Protein AF-A0A3B1D972-F1 (afdb_monomer_lite)

Structure (mmCIF, N/CA/C/O backbone):
data_AF-A0A3B1D972-F1
#
_entry.id   AF-A0A3B1D972-F1
#
loop_
_atom_site.group_PDB
_atom_site.id
_atom_site.type_symbol
_atom_site.label_atom_id
_atom_site.label_alt_id
_atom_site.label_comp_id
_atom_site.label_asym_id
_atom_site.label_entity_id
_atom_site.label_seq_id
_atom_site.pdbx_PDB_ins_code
_atom_site.Cartn_x
_atom_site.Cartn_y
_atom_site.Cartn_z
_atom_site.occupancy
_atom_site.B_iso_or_equiv
_atom_site.auth_seq_id
_atom_site.auth_comp_id
_atom_site.auth_asym_id
_atom_site.auth_atom_id
_atom_site.pdbx_PDB_model_num
ATOM 1 N N . LEU A 1 1 ? -17.993 11.261 10.176 1.00 45.59 1 LEU A N 1
ATOM 2 C CA . LEU A 1 1 ? -19.044 10.266 10.477 1.00 45.59 1 LEU A CA 1
ATOM 3 C C . LEU A 1 1 ? -19.744 10.737 11.740 1.00 45.59 1 LEU A C 1
ATOM 5 O O . LEU A 1 1 ? -19.043 11.143 12.657 1.00 45.59 1 LEU A O 1
ATOM 9 N N . VAL A 1 2 ? -21.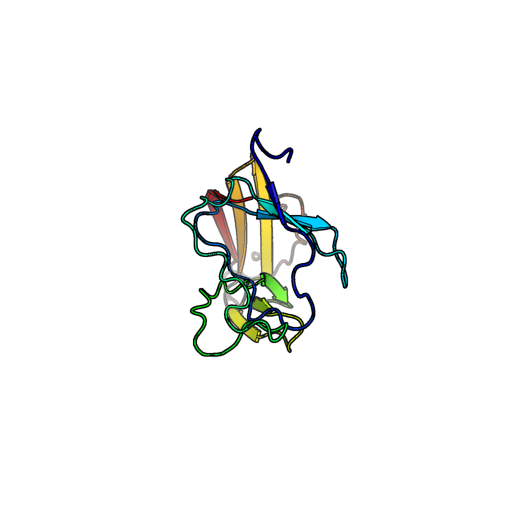075 10.800 11.748 1.00 47.88 2 VAL A N 1
ATOM 10 C CA . VAL A 1 2 ? -21.840 11.115 12.966 1.00 47.88 2 VAL A CA 1
ATOM 11 C C . VAL A 1 2 ? -22.156 9.775 13.637 1.00 47.88 2 VAL A C 1
ATOM 13 O O . VAL A 1 2 ? -22.652 8.890 12.934 1.00 47.88 2 VAL A O 1
ATOM 16 N N . PRO A 1 3 ? -21.827 9.586 14.924 1.00 50.22 3 PRO A N 1
ATOM 17 C CA . PRO A 1 3 ? -22.168 8.369 15.652 1.00 50.22 3 PRO A CA 1
ATOM 18 C C . PRO A 1 3 ? -23.683 8.112 15.620 1.00 50.22 3 PRO A C 1
ATOM 20 O O . PRO A 1 3 ? -24.460 9.071 15.604 1.00 50.22 3 PRO A O 1
ATOM 23 N N . PRO A 1 4 ? -24.121 6.845 15.582 1.00 54.09 4 PRO A N 1
ATOM 24 C CA . PRO A 1 4 ? -25.535 6.515 15.687 1.00 54.09 4 PRO A CA 1
ATOM 25 C C . PRO A 1 4 ? -26.096 6.892 17.065 1.00 54.09 4 PRO A C 1
ATOM 27 O O . PRO A 1 4 ? -25.369 6.923 18.058 1.00 54.09 4 PRO A O 1
ATOM 30 N N . ASP A 1 5 ? -27.405 7.144 17.122 1.00 54.62 5 ASP A N 1
ATOM 31 C CA . ASP A 1 5 ? -28.115 7.381 18.383 1.00 54.62 5 ASP A CA 1
ATOM 32 C C . ASP A 1 5 ? -27.872 6.221 19.362 1.00 54.62 5 ASP A C 1
ATOM 34 O O . ASP A 1 5 ? -28.129 5.059 19.036 1.00 54.62 5 ASP A O 1
ATOM 38 N N . GLY A 1 6 ? -27.384 6.553 20.563 1.00 56.84 6 GLY A N 1
ATOM 39 C CA . GLY A 1 6 ? -27.018 5.587 21.607 1.00 56.84 6 GLY A CA 1
ATOM 40 C C . GLY A 1 6 ? -25.514 5.349 21.782 1.00 56.84 6 GLY A C 1
ATOM 41 O O . GLY A 1 6 ? -25.145 4.560 22.647 1.00 56.84 6 GLY A O 1
ATOM 42 N N . SER A 1 7 ? -24.656 6.028 21.013 1.00 58.56 7 SER A N 1
ATOM 43 C CA . SER A 1 7 ? -23.204 6.028 21.227 1.00 58.56 7 SER A CA 1
ATOM 44 C C . SER A 1 7 ? -22.818 6.595 22.595 1.00 58.56 7 SER A C 1
ATOM 46 O O . SER A 1 7 ? -23.418 7.574 23.047 1.00 58.56 7 SER A O 1
ATOM 48 N N . GLU A 1 8 ? -21.763 6.057 23.199 1.00 62.88 8 GLU A N 1
ATOM 49 C CA . GLU A 1 8 ? -21.219 6.539 24.471 1.00 62.88 8 GLU A CA 1
ATOM 50 C C . GLU A 1 8 ? -19.804 7.104 24.318 1.00 62.88 8 GLU A C 1
ATOM 52 O O . GLU A 1 8 ? -19.023 6.657 23.472 1.00 62.88 8 GLU A O 1
ATOM 57 N N . ASP A 1 9 ? -19.485 8.087 25.159 1.00 63.34 9 ASP A N 1
ATOM 58 C CA . ASP A 1 9 ? -18.156 8.685 25.254 1.00 63.34 9 ASP A CA 1
ATOM 59 C C . ASP A 1 9 ? -17.407 8.071 26.440 1.00 63.34 9 ASP A C 1
ATOM 61 O O . ASP A 1 9 ? -17.872 8.126 27.582 1.00 63.34 9 ASP A O 1
ATOM 65 N N . LEU A 1 10 ? -16.223 7.517 26.175 1.00 62.03 10 LEU A N 1
ATOM 66 C CA . LEU A 1 10 ? -15.296 7.083 27.214 1.00 62.03 10 LEU A CA 1
ATOM 67 C C . LEU A 1 10 ? -14.249 8.167 27.472 1.00 62.03 10 LEU A C 1
ATOM 69 O O . LEU A 1 10 ? -13.437 8.493 26.599 1.00 62.03 10 LEU A O 1
ATOM 73 N N . ASP A 1 11 ? -14.252 8.669 28.705 1.00 59.28 11 ASP A N 1
ATOM 74 C CA . ASP A 1 11 ? -13.375 9.728 29.205 1.00 59.28 11 ASP A CA 1
ATOM 75 C C . ASP A 1 11 ? -12.285 9.177 30.149 1.00 59.28 11 ASP A C 1
ATOM 77 O O . ASP A 1 11 ? -12.421 8.097 30.720 1.00 59.28 11 ASP A O 1
ATOM 81 N N . ASN A 1 12 ? -11.207 9.950 30.360 1.00 52.50 12 ASN A N 1
ATOM 82 C CA . ASN A 1 12 ? -10.122 9.668 31.322 1.00 52.50 12 ASN A CA 1
ATOM 83 C C . ASN A 1 12 ? -9.365 8.346 31.102 1.00 52.50 12 ASN A C 1
ATOM 85 O O . ASN A 1 12 ? -8.852 7.739 32.044 1.00 52.50 12 ASN A O 1
ATOM 89 N N . VAL A 1 13 ? -9.249 7.904 29.853 1.00 58.19 13 VAL A N 1
ATOM 90 C CA . VAL A 1 13 ? -8.488 6.698 29.517 1.00 58.19 13 VAL A CA 1
ATOM 91 C C . VAL A 1 13 ? -6.996 6.915 29.819 1.00 58.19 13 VAL A C 1
ATOM 93 O O . VAL A 1 13 ? -6.425 7.942 29.445 1.00 58.19 13 VAL A O 1
ATOM 96 N N . ASN A 1 14 ? -6.339 5.950 30.473 1.00 53.88 14 ASN A N 1
ATOM 97 C CA . ASN A 1 14 ? -4.905 6.029 30.773 1.00 53.88 14 ASN A CA 1
ATOM 98 C C . ASN A 1 14 ? -4.082 6.080 29.471 1.00 53.88 14 ASN A C 1
ATOM 100 O O . ASN A 1 14 ? -3.920 5.082 28.771 1.00 53.88 14 ASN A O 1
ATOM 104 N N . THR A 1 15 ? -3.546 7.259 29.145 1.00 53.78 15 THR A N 1
ATOM 105 C CA . THR A 1 15 ? -2.745 7.478 27.930 1.00 53.78 15 THR A CA 1
ATOM 106 C C . THR A 1 15 ? -1.261 7.168 28.097 1.00 53.78 15 THR A C 1
ATOM 108 O O . THR A 1 15 ? -0.543 7.101 27.095 1.00 53.78 15 THR A O 1
ATOM 111 N N . THR A 1 16 ? -0.804 6.970 29.335 1.00 50.91 16 THR A N 1
ATOM 112 C CA . THR A 1 16 ? 0.602 6.729 29.685 1.00 50.91 16 THR A CA 1
ATOM 113 C C . THR A 1 16 ? 0.930 5.239 29.666 1.00 50.91 16 THR A C 1
ATOM 115 O O . THR A 1 16 ? 1.953 4.854 29.104 1.00 50.91 16 THR A O 1
ATOM 118 N N . ASP A 1 17 ? 0.048 4.394 30.212 1.00 51.00 17 ASP A N 1
ATOM 119 C CA . ASP A 1 17 ? 0.143 2.937 30.095 1.00 51.00 17 ASP A CA 1
ATOM 120 C C . ASP A 1 17 ? -1.036 2.378 29.287 1.00 51.00 17 ASP A C 1
ATOM 122 O O . ASP A 1 17 ? -2.099 2.036 29.803 1.00 51.00 17 ASP A O 1
ATOM 126 N N . LYS A 1 18 ? -0.832 2.301 27.968 1.00 46.31 18 LYS A N 1
ATOM 127 C CA . LYS A 1 18 ? -1.829 1.837 26.990 1.00 46.31 18 LYS A CA 1
ATOM 128 C C . LYS A 1 18 ? -2.061 0.321 27.015 1.00 46.31 18 LYS A C 1
ATOM 130 O O . LYS A 1 18 ? -2.838 -0.179 26.207 1.00 46.31 18 LYS A O 1
ATOM 135 N N . LYS A 1 19 ? -1.379 -0.417 27.898 1.00 38.72 19 LYS A N 1
ATOM 136 C CA . LYS A 1 19 ? -1.543 -1.871 28.059 1.00 38.72 19 LYS A CA 1
ATOM 137 C C . LYS A 1 19 ? -2.911 -2.246 28.645 1.00 38.72 19 LYS A C 1
ATOM 139 O O . LYS A 1 19 ? -3.322 -3.390 28.498 1.00 38.72 19 LYS A O 1
ATOM 144 N N . ASN A 1 20 ? -3.618 -1.277 29.237 1.00 42.44 20 ASN A N 1
ATOM 145 C CA . ASN A 1 20 ? -4.847 -1.495 30.005 1.00 42.44 20 ASN A CA 1
ATOM 146 C C . ASN A 1 20 ? -6.118 -0.967 29.312 1.00 42.44 20 ASN A C 1
ATOM 148 O O . ASN A 1 20 ? -7.146 -0.803 29.962 1.00 42.44 20 ASN A O 1
ATOM 152 N N . ILE A 1 21 ? -6.078 -0.664 28.008 1.00 50.66 21 ILE A N 1
ATOM 153 C CA . ILE A 1 21 ? -7.280 -0.240 27.275 1.00 50.66 21 ILE A CA 1
ATOM 154 C C . ILE A 1 21 ? -7.870 -1.458 26.587 1.00 50.66 21 ILE A C 1
ATOM 156 O O . ILE A 1 21 ? -7.278 -2.020 25.664 1.00 50.66 21 ILE A O 1
ATOM 160 N N . SER A 1 22 ? -9.059 -1.850 27.027 1.00 47.75 22 SER A N 1
ATOM 161 C CA . SER A 1 22 ? -9.767 -2.947 26.409 1.00 47.75 22 SER A CA 1
ATOM 162 C C . SER A 1 22 ? -11.252 -2.747 26.364 1.00 47.75 22 SER A C 1
ATOM 164 O O . SER A 1 22 ? -11.886 -2.488 27.382 1.00 47.75 22 SER A O 1
ATOM 166 N N . ILE A 1 23 ? -11.801 -2.933 25.172 1.00 53.66 23 ILE A N 1
ATOM 167 C CA . ILE A 1 23 ? -13.210 -2.739 24.943 1.00 53.66 23 ILE A CA 1
ATOM 168 C C . ILE A 1 23 ? -13.690 -3.796 23.941 1.00 53.66 23 ILE A C 1
ATOM 170 O O . ILE A 1 23 ? -13.351 -3.756 22.757 1.00 53.66 23 ILE A O 1
ATOM 174 N N . ALA A 1 24 ? -14.433 -4.792 24.433 1.00 41.81 24 ALA A N 1
ATOM 175 C CA . ALA A 1 24 ? -15.026 -5.836 23.597 1.00 41.81 24 ALA A CA 1
ATOM 176 C C . ALA A 1 24 ? -16.442 -5.473 23.177 1.00 41.81 24 ALA A C 1
ATOM 178 O O . ALA A 1 24 ? -17.119 -4.694 23.834 1.00 41.81 24 ALA A O 1
ATOM 179 N N . GLY A 1 25 ? -16.912 -6.101 22.099 1.00 43.38 25 GLY A N 1
ATOM 180 C CA . GLY A 1 25 ? -18.273 -5.896 21.600 1.00 43.38 25 GLY A CA 1
ATOM 181 C C . GLY A 1 25 ? -18.437 -4.652 20.730 1.00 43.38 25 GLY A C 1
ATOM 182 O O . GLY A 1 25 ? -19.501 -4.462 20.155 1.00 43.38 25 GLY A O 1
ATOM 183 N N . ILE A 1 26 ? -17.382 -3.856 20.553 1.00 48.78 26 ILE A N 1
ATOM 184 C CA . ILE A 1 26 ? -17.395 -2.731 19.626 1.00 48.78 26 ILE A CA 1
ATOM 185 C C . ILE A 1 26 ? -17.183 -3.218 18.191 1.00 48.78 26 ILE A C 1
ATOM 187 O O . ILE A 1 26 ? -16.223 -3.935 17.901 1.00 48.78 26 ILE A O 1
ATOM 191 N N . ARG A 1 27 ? -18.027 -2.755 17.265 1.00 46.47 27 ARG A N 1
ATOM 192 C CA . ARG A 1 27 ? -17.767 -2.879 15.821 1.00 46.47 27 ARG A CA 1
ATOM 193 C C . ARG A 1 27 ? -16.737 -1.860 15.334 1.00 46.47 27 ARG A C 1
ATOM 195 O O . ARG A 1 27 ? -15.827 -2.242 14.602 1.00 46.47 27 ARG A O 1
ATOM 202 N N . TYR A 1 28 ? -16.859 -0.599 15.760 1.00 47.31 28 TYR A N 1
ATOM 203 C CA . TYR A 1 28 ? -15.848 0.447 15.580 1.00 47.31 28 TYR A CA 1
ATOM 204 C C . TYR A 1 28 ? -15.887 1.495 16.712 1.00 47.31 28 TYR A C 1
ATOM 206 O O . TYR A 1 28 ? -16.943 1.774 17.282 1.00 47.31 28 TYR A O 1
ATOM 214 N N . GLY A 1 29 ? -14.731 2.085 17.030 1.00 56.06 29 GLY A N 1
ATOM 215 C CA . GLY A 1 29 ? -14.591 3.215 17.953 1.00 56.06 29 GLY A CA 1
ATOM 216 C C . GLY A 1 29 ? -13.786 4.332 17.292 1.00 56.06 29 GLY A C 1
ATOM 217 O O . GLY A 1 29 ? -12.839 4.053 16.556 1.00 56.06 29 GLY A O 1
ATOM 218 N N . ILE A 1 30 ? -14.174 5.587 17.519 1.00 53.69 30 ILE A N 1
ATOM 219 C CA . ILE A 1 30 ? -13.539 6.766 16.913 1.00 53.69 30 ILE A CA 1
ATOM 220 C C . ILE A 1 30 ? -12.843 7.566 18.011 1.00 53.69 30 ILE A C 1
ATOM 222 O O . ILE A 1 30 ? -13.434 7.867 19.045 1.00 53.69 30 ILE A O 1
ATOM 226 N N . VAL A 1 31 ? -11.587 7.950 17.785 1.00 62.34 31 VAL A N 1
ATOM 227 C CA . VAL A 1 31 ? -10.901 8.912 18.658 1.00 62.34 31 VAL A CA 1
ATOM 228 C C . VAL A 1 31 ? -11.490 10.297 18.397 1.00 62.34 31 VAL A C 1
ATOM 230 O O . VAL A 1 31 ? -11.317 10.846 17.309 1.00 62.34 31 VAL A O 1
ATOM 233 N N . VAL A 1 32 ? -12.180 10.860 19.388 1.00 58.88 32 VAL A N 1
ATOM 234 C CA . VAL A 1 32 ? -12.880 12.153 19.257 1.00 58.88 32 VAL A CA 1
ATOM 235 C C . VAL A 1 32 ? -12.105 13.321 19.865 1.00 58.88 32 VAL A C 1
ATOM 237 O O . VAL A 1 32 ? -12.314 14.469 19.478 1.00 58.88 32 VAL A O 1
ATOM 240 N N . SER A 1 33 ? -11.141 13.048 20.750 1.00 60.62 33 SER A N 1
ATOM 241 C CA . SER A 1 33 ? -10.150 14.031 21.202 1.00 60.62 33 SER A CA 1
ATOM 242 C C . SER A 1 33 ? -8.829 13.364 21.587 1.00 60.62 33 SER A C 1
ATOM 244 O O . SER A 1 33 ? -8.803 12.233 22.073 1.00 60.62 33 SER A O 1
ATOM 246 N N . GLY A 1 34 ? -7.711 14.063 21.360 1.00 53.53 34 GLY A N 1
ATOM 247 C CA . GLY A 1 34 ? -6.368 13.497 21.504 1.00 53.53 34 GLY A CA 1
ATOM 248 C C . GLY A 1 34 ? -5.437 14.290 22.423 1.00 53.53 34 GLY A C 1
ATOM 249 O O . GLY A 1 34 ? -5.238 15.485 22.216 1.00 53.53 34 GLY A O 1
ATOM 250 N N . GLY A 1 35 ? -4.807 13.580 23.371 1.00 53.53 35 GLY A N 1
ATOM 251 C CA . GLY A 1 35 ? -3.617 14.010 24.119 1.00 53.53 35 GLY A CA 1
ATOM 252 C C . GLY A 1 35 ? -3.787 14.083 25.644 1.00 53.53 35 GLY A C 1
ATOM 253 O O . GLY A 1 35 ? -4.679 14.760 26.151 1.00 53.53 35 GLY A O 1
ATOM 254 N N . GLY A 1 36 ? -2.879 13.431 26.384 1.00 54.28 36 GLY A N 1
ATOM 255 C CA . GLY A 1 36 ? -2.779 13.536 27.847 1.00 54.28 36 GLY A CA 1
ATOM 256 C C . GLY A 1 36 ? -4.024 13.039 28.588 1.00 54.28 36 GLY A C 1
ATOM 257 O O . GLY A 1 36 ? -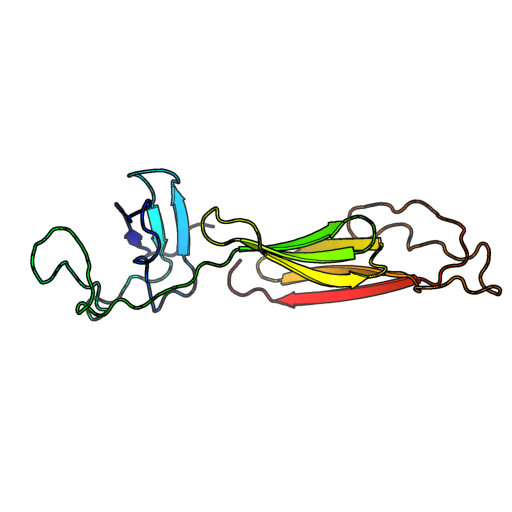4.595 12.016 28.223 1.00 54.28 36 GLY A O 1
ATOM 258 N N . ALA A 1 37 ? -4.449 13.763 29.624 1.00 57.38 37 ALA A N 1
ATOM 259 C CA . ALA A 1 37 ? -5.627 13.420 30.430 1.00 57.38 37 ALA A CA 1
ATOM 260 C C . ALA A 1 37 ? -6.973 13.552 29.680 1.00 57.38 37 ALA A C 1
ATOM 262 O O . ALA A 1 37 ? -7.992 13.099 30.182 1.00 57.38 37 ALA A O 1
ATOM 263 N N . ASN A 1 38 ? -6.986 14.150 28.481 1.00 56.66 38 ASN A N 1
ATOM 264 C CA . ASN A 1 38 ? -8.208 14.485 27.735 1.00 56.66 38 ASN A CA 1
ATOM 265 C C . ASN A 1 38 ? -8.437 13.578 26.516 1.00 56.66 38 ASN A C 1
ATOM 267 O O . ASN A 1 38 ? -9.092 13.978 25.548 1.00 56.66 38 ASN A O 1
ATOM 271 N N . PHE A 1 39 ? -7.841 12.388 26.509 1.00 58.00 39 PHE A N 1
ATOM 272 C CA . PHE A 1 39 ? -8.076 11.423 25.445 1.00 58.00 39 PHE A CA 1
ATOM 273 C C . PHE A 1 39 ? -9.458 10.795 25.605 1.00 58.00 39 PHE A C 1
ATOM 275 O O . PHE A 1 39 ? -9.786 10.287 26.679 1.00 58.00 39 PHE A O 1
ATOM 282 N N . LYS A 1 40 ? -10.242 10.846 24.526 1.00 60.38 40 LYS A N 1
ATOM 283 C CA . LYS A 1 40 ? -11.613 10.343 24.491 1.00 60.38 40 LYS A CA 1
ATOM 284 C C . LYS A 1 40 ? -11.827 9.453 23.278 1.00 60.38 40 LYS A C 1
ATOM 286 O O . LYS A 1 40 ? -11.394 9.789 22.169 1.00 60.38 40 LYS A O 1
ATOM 291 N N . ILE A 1 41 ? -12.533 8.348 23.490 1.00 63.16 41 ILE A N 1
ATOM 292 C CA . ILE A 1 41 ? -13.008 7.462 22.425 1.00 63.16 41 ILE A CA 1
ATOM 293 C C . ILE A 1 41 ? -14.531 7.462 22.478 1.00 63.16 41 ILE A C 1
ATOM 295 O O . ILE A 1 41 ? -15.106 7.240 23.538 1.00 63.16 41 ILE A O 1
ATOM 299 N N . GLN A 1 42 ? -15.164 7.675 21.331 1.00 63.28 42 GLN A N 1
ATOM 300 C CA . GLN A 1 42 ? -16.599 7.506 21.173 1.00 63.28 42 GLN A CA 1
ATOM 301 C C . GLN A 1 42 ? -16.892 6.148 20.538 1.00 63.28 42 GLN A C 1
ATOM 303 O O . GLN A 1 42 ? -16.294 5.786 19.516 1.00 63.28 42 GLN A O 1
ATOM 308 N N . LEU A 1 43 ? -17.791 5.387 21.155 1.00 63.41 43 LEU A N 1
ATOM 309 C CA . LEU A 1 43 ? -18.125 4.023 20.756 1.00 63.41 43 LEU A CA 1
ATOM 310 C C . LEU A 1 43 ? -19.434 3.978 19.978 1.00 63.41 43 LEU A C 1
ATOM 312 O O . LEU A 1 43 ? -20.390 4.662 20.329 1.00 63.41 43 LEU A O 1
ATOM 316 N N . GLN A 1 44 ? -19.485 3.156 18.926 1.00 58.62 44 GLN A N 1
ATOM 317 C CA . GLN A 1 44 ? -20.710 2.972 18.144 1.00 58.62 44 GLN A CA 1
ATOM 318 C C . GLN A 1 44 ? -21.833 2.325 18.962 1.00 58.62 44 GLN A C 1
ATOM 320 O O . GLN A 1 44 ? -22.973 2.776 18.904 1.00 58.62 44 GLN A O 1
ATOM 325 N N . ASP A 1 45 ? -21.503 1.233 19.646 1.00 56.16 45 ASP A N 1
ATOM 326 C CA . ASP A 1 45 ? -22.440 0.434 20.422 1.00 56.16 45 ASP A CA 1
ATOM 327 C C . ASP A 1 45 ? -22.109 0.670 21.908 1.00 56.16 45 ASP A C 1
ATOM 329 O O . ASP A 1 45 ? -20.928 0.584 22.265 1.00 56.16 45 ASP A O 1
ATOM 333 N N . PRO A 1 46 ? -23.099 0.979 22.766 1.00 55.47 46 PRO A N 1
ATOM 334 C CA . PRO A 1 46 ? -22.862 1.142 24.194 1.00 55.47 46 PRO A CA 1
ATOM 335 C C . PRO A 1 46 ? -22.380 -0.173 24.808 1.00 55.47 46 PRO A C 1
ATOM 337 O O . PRO A 1 46 ? -22.865 -1.261 24.467 1.00 55.47 46 PRO A O 1
ATOM 340 N N . VAL A 1 47 ? -21.414 -0.083 25.717 1.00 53.41 47 VAL A N 1
ATOM 341 C CA . VAL A 1 47 ? -20.891 -1.231 26.445 1.00 53.41 47 VAL A CA 1
ATOM 342 C C . VAL A 1 47 ? -21.997 -1.756 27.365 1.00 53.41 47 VAL A C 1
ATOM 344 O O . VAL A 1 47 ? -22.574 -1.027 28.167 1.00 53.41 47 VAL A O 1
ATOM 347 N N . ALA A 1 48 ? -22.345 -3.038 27.225 1.00 50.88 48 ALA A N 1
ATOM 348 C CA . ALA A 1 48 ? -23.392 -3.649 28.042 1.00 50.88 48 ALA A CA 1
ATOM 349 C C . ALA A 1 48 ? -23.054 -3.533 29.541 1.00 50.88 48 ALA A C 1
ATOM 351 O O . ALA A 1 48 ? -21.910 -3.750 29.917 1.00 50.88 48 ALA A O 1
ATOM 352 N N . GLU A 1 49 ? -24.037 -3.300 30.418 1.00 43.97 49 GLU A N 1
ATOM 353 C CA . GLU A 1 49 ? -23.804 -3.241 31.879 1.00 43.97 49 GLU A CA 1
ATOM 354 C C . GLU A 1 49 ? -23.203 -4.538 32.453 1.00 43.97 49 GLU A C 1
ATOM 356 O O . GLU A 1 49 ? -22.540 -4.529 33.485 1.00 43.97 49 GLU A O 1
ATOM 361 N N . SER A 1 50 ? -23.423 -5.673 31.782 1.00 42.78 50 SER A N 1
ATOM 362 C CA . SER A 1 50 ? -22.819 -6.966 32.125 1.00 42.78 50 SER A CA 1
ATOM 363 C C . SER A 1 50 ? -21.395 -7.137 31.591 1.00 42.78 50 SER A C 1
ATOM 365 O O . SER A 1 50 ? -20.781 -8.185 31.797 1.00 42.78 50 SER A O 1
ATOM 367 N N . PHE A 1 51 ? -20.901 -6.171 30.819 1.00 43.66 51 PHE A N 1
ATOM 368 C CA . PHE A 1 51 ? -19.539 -6.165 30.329 1.00 43.66 51 PHE A CA 1
ATOM 369 C C . PHE A 1 51 ? -18.624 -5.760 31.479 1.00 43.66 51 PHE A C 1
ATOM 371 O O . PHE A 1 51 ? -18.863 -4.733 32.117 1.00 43.66 51 PHE A O 1
ATOM 378 N N . PRO A 1 52 ? -17.584 -6.546 31.779 1.00 42.72 52 PRO A N 1
ATOM 379 C CA . PRO A 1 52 ? -16.740 -6.232 32.902 1.00 42.72 52 PRO A CA 1
ATOM 380 C C . PRO A 1 52 ? -15.815 -5.073 32.523 1.00 42.72 52 PRO A C 1
ATOM 382 O O . PRO A 1 52 ? -14.714 -5.248 32.005 1.00 42.72 52 PRO A O 1
ATOM 385 N N . VAL A 1 53 ? -16.283 -3.859 32.791 1.00 47.03 53 VAL A N 1
ATOM 386 C CA . VAL A 1 53 ? -15.405 -2.729 33.069 1.00 47.03 53 VAL A CA 1
ATOM 387 C C . VAL A 1 53 ? -14.845 -3.021 34.454 1.00 47.03 53 VAL A C 1
ATOM 389 O O . VAL A 1 53 ? -15.485 -2.731 35.462 1.00 47.03 53 VAL A O 1
ATOM 392 N N . PHE A 1 54 ? -13.720 -3.735 34.510 1.00 52.84 54 PHE A N 1
ATOM 393 C CA . PHE A 1 54 ? -13.109 -4.106 35.780 1.00 52.84 54 PHE A CA 1
ATOM 394 C C . PHE A 1 54 ? -12.640 -2.830 36.482 1.00 52.84 54 PHE A C 1
ATOM 396 O O . PHE A 1 54 ? -11.635 -2.216 36.132 1.00 52.84 54 PHE A O 1
ATOM 403 N N . THR A 1 55 ? -13.453 -2.387 37.434 1.00 49.97 55 THR A N 1
ATOM 404 C CA . THR A 1 55 ? -13.107 -1.379 38.427 1.00 49.97 55 THR A CA 1
ATOM 405 C C . THR A 1 55 ? -11.964 -1.907 39.277 1.00 49.97 55 THR A C 1
ATOM 407 O O . THR A 1 55 ? -12.011 -3.077 39.656 1.00 49.97 55 THR A O 1
ATOM 410 N N . ASP A 1 56 ? -11.007 -1.032 39.590 1.00 52.03 56 ASP A N 1
ATOM 411 C CA . ASP A 1 56 ? -9.984 -1.184 40.633 1.00 52.03 56 ASP A CA 1
ATOM 412 C C . ASP A 1 56 ? -10.595 -1.871 41.865 1.00 52.03 56 ASP A C 1
ATOM 414 O O . ASP A 1 56 ? -11.270 -1.246 42.691 1.00 52.03 56 ASP A O 1
ATOM 418 N N . SER A 1 57 ? -10.472 -3.198 41.912 1.00 58.47 57 SER A N 1
ATOM 419 C CA . SER A 1 57 ? -11.258 -4.034 42.822 1.00 58.47 57 SER A CA 1
ATOM 420 C C . SER A 1 57 ? -10.643 -4.021 44.214 1.00 58.47 57 SER A C 1
ATOM 422 O O . SER A 1 57 ? -11.310 -4.355 45.197 1.00 58.47 57 SER A O 1
ATOM 424 N N . ASN A 1 58 ? -9.382 -3.602 44.304 1.00 64.25 58 ASN A N 1
ATOM 425 C CA . ASN A 1 58 ? -8.639 -3.454 45.542 1.00 64.25 58 ASN A CA 1
ATOM 426 C C . ASN A 1 58 ? -8.504 -1.985 46.014 1.00 64.25 58 ASN A C 1
ATOM 428 O O . ASN A 1 58 ? -8.029 -1.753 47.129 1.00 64.25 58 ASN A O 1
ATOM 432 N N . GLY A 1 59 ? -8.987 -1.011 45.237 1.00 62.25 59 GLY A N 1
ATOM 433 C CA . GLY A 1 59 ? -9.034 0.408 45.595 1.00 62.25 59 GLY A CA 1
ATOM 434 C C . GLY A 1 59 ? -7.665 1.098 45.626 1.00 62.25 59 GLY A C 1
ATOM 435 O O . GLY A 1 59 ? -7.514 2.102 46.330 1.00 62.25 59 GLY A O 1
ATOM 436 N N . ASN A 1 60 ? -6.651 0.549 44.949 1.00 62.16 60 ASN A N 1
ATOM 437 C CA . ASN A 1 60 ? -5.274 1.052 44.993 1.00 62.16 60 ASN A CA 1
ATOM 438 C C . ASN A 1 60 ? -4.965 2.127 43.931 1.00 62.16 60 ASN A C 1
ATOM 440 O O . ASN A 1 60 ? -3.846 2.647 43.875 1.00 62.16 60 ASN A O 1
ATOM 444 N N . GLY A 1 61 ? -5.957 2.484 43.118 1.00 50.62 61 GLY A N 1
ATOM 445 C CA . GLY A 1 61 ? -5.865 3.457 42.037 1.00 50.62 61 GLY A CA 1
ATOM 446 C C . GLY A 1 61 ? -5.244 2.915 40.749 1.00 50.62 61 GLY A C 1
ATOM 447 O O . GLY A 1 61 ? -5.082 3.685 39.802 1.00 50.62 61 GLY A O 1
ATOM 448 N N . ASN A 1 62 ? -4.899 1.627 40.688 1.00 50.06 62 ASN A N 1
ATOM 449 C CA . ASN A 1 62 ? -4.327 0.956 39.526 1.00 50.06 62 ASN A CA 1
ATOM 450 C C . ASN A 1 62 ? -5.119 -0.318 39.216 1.00 50.06 62 ASN A C 1
ATOM 452 O O . ASN A 1 62 ? -5.599 -0.992 40.113 1.00 50.06 62 ASN A O 1
ATOM 456 N N . CYS A 1 63 ? -5.208 -0.670 37.936 1.00 52.59 63 CYS A N 1
ATOM 457 C CA . CYS A 1 63 ? -5.711 -1.977 37.521 1.00 52.59 63 CYS A CA 1
ATOM 458 C C . CYS A 1 63 ? -4.509 -2.926 37.370 1.00 52.59 63 CYS A C 1
ATOM 460 O O . CYS A 1 63 ? -3.621 -2.630 36.557 1.00 52.59 63 CYS A O 1
ATOM 462 N N . ASP A 1 64 ? -4.435 -3.989 38.180 1.00 56.91 64 ASP A N 1
ATOM 463 C CA . ASP A 1 64 ? -3.249 -4.853 38.334 1.00 56.91 64 ASP A CA 1
ATOM 464 C C . ASP A 1 64 ? -3.494 -6.366 38.101 1.00 56.91 64 ASP A C 1
ATOM 466 O O . ASP A 1 64 ? -4.587 -6.823 37.746 1.00 56.91 64 ASP A O 1
ATOM 470 N N . ASP A 1 65 ? -2.411 -7.155 38.184 1.00 42.81 65 ASP A N 1
ATOM 471 C CA . ASP A 1 65 ? -2.407 -8.595 37.896 1.00 42.81 65 ASP A CA 1
ATOM 472 C C . ASP A 1 65 ? -3.320 -9.360 38.873 1.00 42.81 65 ASP A C 1
ATOM 474 O O . ASP A 1 65 ? -3.010 -9.533 40.051 1.00 42.81 65 ASP A O 1
ATOM 478 N N . GLY A 1 66 ? -4.432 -9.882 38.351 1.00 47.97 66 GLY A N 1
ATOM 479 C CA . GLY A 1 66 ? -5.490 -10.544 39.127 1.00 47.97 66 GLY A CA 1
ATOM 480 C C . GLY A 1 66 ? -6.887 -10.002 38.820 1.00 47.97 66 GLY A C 1
ATOM 481 O O . GLY A 1 66 ? -7.875 -10.674 39.110 1.00 47.97 66 GLY A O 1
ATOM 482 N N . GLU A 1 67 ? -6.963 -8.848 38.150 1.00 56.69 67 GLU A N 1
ATOM 483 C CA . GLU A 1 67 ? -8.207 -8.122 37.858 1.00 56.69 67 GLU A CA 1
ATOM 484 C C . GLU A 1 67 ? -8.703 -8.286 36.404 1.00 56.69 67 GLU A C 1
ATOM 486 O O . GLU A 1 67 ? -9.582 -7.564 35.947 1.00 56.69 67 GLU A O 1
ATOM 491 N N . GLY A 1 68 ? -8.195 -9.295 35.680 1.00 43.22 68 GLY A N 1
ATOM 492 C CA . GLY A 1 68 ? -8.853 -9.854 34.491 1.00 43.22 68 GLY A CA 1
ATOM 493 C C . GLY A 1 68 ? -9.015 -8.909 33.295 1.00 43.22 68 GLY A C 1
ATOM 494 O O . GLY A 1 68 ? -10.081 -8.859 32.703 1.00 43.22 68 GLY A O 1
ATOM 495 N N . VAL A 1 69 ? -7.975 -8.188 32.888 1.00 44.41 69 VAL A N 1
ATOM 496 C CA . VAL A 1 69 ? -8.054 -7.224 31.778 1.00 44.41 69 VAL A CA 1
ATOM 497 C C . VAL A 1 69 ? -8.115 -7.965 30.428 1.00 44.41 69 VAL A C 1
ATOM 499 O O . VAL A 1 69 ? -7.168 -8.685 30.094 1.00 44.41 69 VAL A O 1
ATOM 502 N N . PRO A 1 70 ? -9.177 -7.828 29.603 1.00 41.06 70 PRO A N 1
ATOM 503 C CA . PRO A 1 70 ? -9.044 -8.194 28.199 1.00 41.06 70 PRO A CA 1
ATOM 504 C C . PRO A 1 70 ? -8.015 -7.233 27.575 1.00 41.06 70 PRO A C 1
ATOM 506 O O . PRO A 1 70 ? -7.790 -6.150 28.091 1.00 41.06 70 PRO A O 1
ATOM 509 N N . VAL A 1 71 ? -7.303 -7.620 26.521 1.00 45.88 71 VAL A N 1
ATOM 510 C CA . VAL A 1 71 ? -6.250 -6.784 25.918 1.00 45.88 71 VAL A CA 1
ATOM 511 C C . VAL A 1 71 ? -6.622 -6.561 24.464 1.00 45.88 71 VAL A C 1
ATOM 513 O O . VAL A 1 71 ? -6.720 -7.524 23.705 1.00 45.88 71 VAL A O 1
ATOM 516 N N . TYR A 1 72 ? -6.820 -5.303 24.066 1.00 45.66 72 TYR A N 1
ATOM 517 C CA . TYR A 1 72 ? -6.988 -4.947 22.659 1.00 45.66 72 TYR A CA 1
ATOM 518 C C . TYR A 1 72 ? -5.694 -4.341 22.149 1.00 45.66 72 TYR A C 1
ATOM 520 O O . TYR A 1 72 ? -5.253 -3.278 22.580 1.00 45.66 72 TYR A O 1
ATOM 528 N N . LEU A 1 73 ? -5.073 -5.0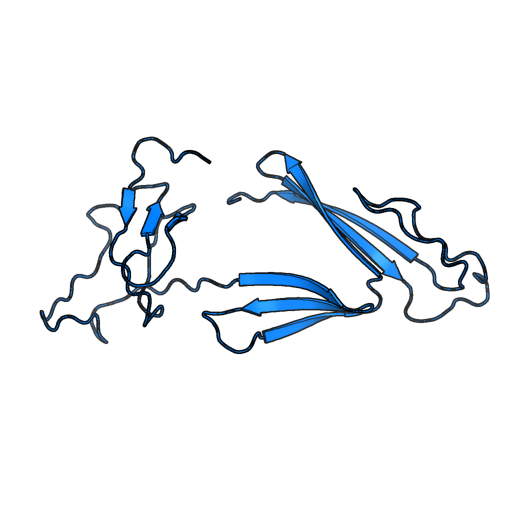46 21.210 1.00 51.03 73 LEU A N 1
ATOM 529 C CA . LEU A 1 73 ? -3.897 -4.560 20.521 1.00 51.03 73 LEU A CA 1
ATOM 530 C C . LEU A 1 73 ? -4.348 -3.625 19.394 1.00 51.03 73 LEU A C 1
ATOM 532 O O . LEU A 1 73 ? -4.873 -4.075 18.378 1.00 51.03 73 LEU A O 1
ATOM 536 N N . ILE A 1 74 ? -4.156 -2.321 19.583 1.00 58.78 74 ILE A N 1
ATOM 537 C CA . ILE A 1 74 ? -4.283 -1.339 18.502 1.00 58.78 74 ILE A CA 1
ATOM 538 C C . ILE A 1 74 ? -2.953 -1.343 17.744 1.00 58.78 74 ILE A C 1
ATOM 540 O O . ILE A 1 74 ? -1.937 -0.875 18.263 1.00 58.78 74 ILE A O 1
ATOM 544 N N . GLU A 1 75 ? -2.952 -1.914 16.539 1.00 59.59 75 GLU A N 1
ATOM 545 C CA . GLU A 1 75 ? -1.798 -1.903 15.637 1.00 59.59 75 GLU A CA 1
ATOM 546 C C . GLU A 1 75 ? -2.068 -0.998 14.440 1.00 59.59 75 GLU A C 1
ATOM 548 O O . GLU A 1 75 ? -3.025 -1.206 13.691 1.00 59.59 75 GLU A O 1
ATOM 553 N N . ASP A 1 76 ? -1.167 -0.047 14.208 1.00 72.06 76 ASP A N 1
ATOM 554 C CA . ASP A 1 76 ? -1.218 0.787 13.016 1.00 72.06 76 ASP A CA 1
ATOM 555 C C . ASP A 1 76 ? -0.356 0.153 11.927 1.00 72.06 76 ASP A C 1
ATOM 557 O O . ASP A 1 76 ? 0.873 0.072 12.050 1.00 72.06 76 ASP A O 1
ATOM 561 N N . TYR A 1 77 ? -0.995 -0.261 10.834 1.00 81.38 77 TYR A N 1
ATOM 562 C CA . TYR A 1 77 ? -0.309 -0.754 9.645 1.00 81.38 77 TYR A CA 1
ATOM 563 C C . TYR A 1 77 ? -0.276 0.310 8.551 1.00 81.38 77 TYR A C 1
ATOM 565 O O . TYR A 1 77 ? -1.308 0.758 8.058 1.00 81.38 77 TYR A O 1
ATOM 573 N N . THR A 1 78 ? 0.924 0.692 8.121 1.00 87.94 78 THR A N 1
ATOM 574 C CA . THR A 1 78 ? 1.131 1.558 6.954 1.00 87.94 78 THR A CA 1
ATOM 575 C C . THR A 1 78 ? 1.795 0.768 5.838 1.00 87.94 78 THR A C 1
ATOM 577 O O . THR A 1 78 ? 2.877 0.219 6.031 1.00 87.94 78 THR A O 1
ATOM 580 N N . TYR A 1 79 ? 1.186 0.753 4.658 1.00 90.62 79 TYR A N 1
ATOM 581 C CA . TYR A 1 79 ? 1.800 0.214 3.447 1.00 90.62 79 TYR A CA 1
ATOM 582 C C . TYR A 1 79 ? 2.419 1.358 2.653 1.00 90.62 79 TYR A C 1
ATOM 584 O O . TYR A 1 79 ? 1.766 2.375 2.425 1.00 90.62 79 TYR A O 1
ATOM 592 N N . GLN A 1 80 ? 3.678 1.210 2.248 1.00 91.38 80 GLN A N 1
ATOM 593 C CA . GLN A 1 80 ? 4.352 2.217 1.433 1.00 91.38 80 GLN A CA 1
ATOM 594 C C . GLN A 1 80 ? 5.361 1.601 0.471 1.00 91.38 80 GLN A C 1
ATOM 596 O O . GLN A 1 80 ? 5.919 0.533 0.730 1.00 91.38 80 GLN A O 1
ATOM 601 N N . VAL A 1 81 ? 5.636 2.325 -0.610 1.00 93.38 81 VAL A N 1
ATOM 602 C CA . VAL A 1 81 ? 6.706 2.010 -1.556 1.00 93.38 81 VAL A CA 1
ATOM 603 C C . VAL A 1 81 ? 7.872 2.959 -1.294 1.00 93.38 81 VAL A C 1
ATOM 605 O O . VAL A 1 81 ? 7.708 4.175 -1.353 1.00 93.38 81 VAL A O 1
ATOM 608 N N . VAL A 1 82 ? 9.047 2.413 -0.970 1.00 93.62 82 VAL A N 1
ATOM 609 C CA . VAL A 1 82 ? 10.289 3.188 -0.808 1.00 93.62 82 VAL A CA 1
ATOM 610 C C . VAL A 1 82 ? 11.326 2.675 -1.796 1.00 93.62 82 VAL A C 1
ATOM 612 O O . VAL A 1 82 ? 11.693 1.497 -1.781 1.00 93.62 82 VAL A O 1
ATOM 615 N N . GLY A 1 83 ? 11.777 3.561 -2.688 1.00 91.56 83 GLY A N 1
ATOM 616 C CA . GLY A 1 83 ? 12.482 3.144 -3.897 1.00 91.56 83 GLY A CA 1
ATOM 617 C C . GLY A 1 83 ? 11.554 2.260 -4.726 1.00 91.56 83 GLY A C 1
ATOM 618 O O . GLY A 1 83 ? 10.507 2.729 -5.149 1.00 91.56 83 GLY A O 1
ATOM 619 N N . ASN A 1 84 ? 11.900 0.975 -4.855 1.00 92.88 84 ASN A N 1
ATOM 620 C CA . ASN A 1 84 ? 11.070 -0.031 -5.528 1.00 92.88 84 ASN A CA 1
ATOM 621 C C . ASN A 1 84 ? 10.647 -1.183 -4.597 1.00 92.88 84 ASN A C 1
ATOM 623 O O . ASN A 1 84 ? 10.490 -2.330 -5.029 1.00 92.88 84 ASN A O 1
ATOM 627 N N . VAL A 1 85 ? 10.573 -0.932 -3.290 1.00 96.19 85 VAL A N 1
ATOM 628 C CA . VAL A 1 85 ? 10.244 -1.952 -2.288 1.00 96.19 85 VAL A CA 1
ATOM 629 C C . VAL A 1 85 ? 8.931 -1.593 -1.620 1.00 96.19 85 VAL A C 1
ATOM 631 O O . VAL A 1 85 ? 8.822 -0.544 -0.986 1.00 96.19 85 VAL A O 1
ATOM 634 N N . LEU A 1 86 ? 7.954 -2.490 -1.741 1.00 96.00 86 LEU A N 1
ATOM 635 C CA . LEU A 1 86 ? 6.737 -2.432 -0.951 1.00 96.00 86 LEU A CA 1
ATOM 636 C C . LEU A 1 86 ? 7.031 -2.989 0.434 1.00 96.00 86 LEU A C 1
ATOM 638 O O . LEU A 1 86 ? 7.445 -4.144 0.584 1.00 96.00 86 LEU A O 1
ATOM 642 N N . GLN A 1 87 ? 6.765 -2.168 1.434 1.00 96.06 87 GLN A N 1
ATOM 643 C CA . GLN A 1 87 ? 6.941 -2.515 2.829 1.00 96.06 87 GLN A CA 1
ATOM 644 C C . GLN A 1 87 ? 5.683 -2.218 3.633 1.00 96.06 87 GLN A C 1
ATOM 646 O O . GLN A 1 87 ? 4.939 -1.277 3.340 1.00 96.06 87 GLN A O 1
ATOM 651 N N . ARG A 1 88 ? 5.475 -3.033 4.662 1.00 93.38 88 ARG A N 1
ATOM 652 C CA . ARG A 1 88 ? 4.483 -2.816 5.704 1.00 93.38 88 ARG A CA 1
ATOM 653 C C . ARG A 1 88 ? 5.210 -2.346 6.943 1.00 93.38 88 ARG A C 1
ATOM 655 O O . ARG A 1 88 ? 6.131 -3.001 7.414 1.00 93.38 88 ARG A O 1
ATOM 662 N N . ILE A 1 89 ? 4.766 -1.221 7.470 1.00 87.25 89 ILE A N 1
ATOM 663 C CA . ILE A 1 89 ? 5.235 -0.689 8.734 1.00 87.25 89 ILE A CA 1
ATOM 664 C C . ILE A 1 89 ? 4.170 -0.976 9.771 1.00 87.25 89 ILE A C 1
ATOM 666 O O . ILE A 1 89 ? 3.042 -0.507 9.621 1.00 87.25 89 ILE A O 1
ATOM 670 N N . ARG A 1 90 ? 4.541 -1.701 10.821 1.00 83.62 90 ARG A N 1
ATOM 671 C CA . ARG A 1 90 ? 3.723 -1.857 12.018 1.00 83.62 90 ARG A CA 1
ATOM 672 C C . ARG A 1 90 ? 4.209 -0.874 13.073 1.00 83.62 90 ARG A C 1
ATOM 674 O O . ARG A 1 90 ? 5.374 -0.913 13.475 1.00 83.62 90 ARG A O 1
ATOM 681 N N . ARG A 1 91 ? 3.324 0.005 13.539 1.00 72.38 91 ARG A N 1
ATOM 682 C CA . ARG A 1 91 ? 3.587 0.864 14.698 1.00 72.38 91 ARG A CA 1
ATOM 683 C C . ARG A 1 91 ? 2.715 0.426 15.859 1.00 72.38 91 ARG A C 1
ATOM 685 O O . ARG A 1 91 ? 1.514 0.234 15.717 1.00 72.38 91 ARG A O 1
ATOM 692 N N . LEU A 1 92 ? 3.355 0.308 17.012 1.00 65.94 92 LEU A N 1
ATOM 693 C CA . LEU A 1 92 ? 2.700 0.137 18.294 1.00 65.94 92 LEU A CA 1
ATOM 694 C C . LEU A 1 92 ? 3.157 1.309 19.160 1.00 65.94 92 LEU A C 1
ATOM 696 O O . LEU A 1 92 ? 4.349 1.489 19.343 1.00 65.94 92 LEU A O 1
ATOM 700 N N . ASN A 1 93 ? 2.249 2.149 19.648 1.00 53.97 93 ASN A N 1
ATOM 701 C CA . ASN A 1 93 ? 2.485 3.046 20.790 1.00 53.97 93 ASN A CA 1
ATOM 702 C C . ASN A 1 93 ? 3.871 3.735 20.893 1.00 53.97 93 ASN A C 1
ATOM 704 O O . ASN A 1 93 ? 4.504 3.692 21.944 1.00 53.97 93 ASN A O 1
ATOM 708 N N . SER A 1 94 ? 4.333 4.399 19.827 1.00 49.97 94 SER A N 1
ATOM 709 C CA . SER A 1 94 ? 5.607 5.146 19.793 1.00 49.97 94 SER A CA 1
ATOM 710 C C . SER A 1 94 ? 6.896 4.334 20.034 1.00 49.97 94 SER A C 1
ATOM 712 O O . SER A 1 94 ? 7.940 4.940 20.279 1.00 49.97 94 SER A O 1
ATOM 714 N N . VAL A 1 95 ? 6.884 2.998 19.923 1.00 60.97 95 VAL A N 1
ATOM 715 C CA . VAL A 1 95 ? 8.134 2.222 19.773 1.00 60.97 95 VAL A CA 1
ATOM 716 C C . VAL A 1 95 ? 8.676 2.306 18.346 1.00 60.97 95 VAL A C 1
ATOM 718 O O . VAL A 1 95 ? 7.965 2.682 17.409 1.00 60.97 95 VAL A O 1
ATOM 721 N N . THR A 1 96 ? 9.957 1.955 18.193 1.00 69.88 96 THR A N 1
ATOM 722 C CA . THR A 1 96 ? 10.615 1.798 16.893 1.00 69.88 96 THR A CA 1
ATOM 723 C C . THR A 1 96 ? 9.710 1.003 15.945 1.00 69.88 96 THR A C 1
ATOM 725 O O . THR A 1 96 ? 9.285 -0.094 16.314 1.00 69.88 96 THR A O 1
ATOM 728 N N . PRO A 1 97 ? 9.385 1.543 14.756 1.00 77.44 97 PRO A N 1
ATOM 729 C CA . PRO A 1 97 ? 8.526 0.857 13.802 1.00 77.44 97 PRO A CA 1
ATOM 730 C C . PRO A 1 97 ? 9.147 -0.475 13.385 1.00 77.44 97 PRO A C 1
ATOM 732 O O . PRO A 1 97 ? 10.335 -0.526 13.066 1.00 77.44 97 PRO A O 1
ATOM 735 N N . ASP A 1 98 ? 8.327 -1.523 13.347 1.00 86.31 98 ASP A N 1
ATOM 736 C CA . ASP A 1 98 ? 8.703 -2.788 12.723 1.00 86.31 98 ASP A CA 1
ATOM 737 C C . ASP A 1 98 ? 8.419 -2.694 11.221 1.00 86.31 98 ASP A C 1
ATOM 739 O O . ASP A 1 98 ? 7.356 -2.207 10.817 1.00 86.31 98 ASP A O 1
ATOM 743 N N . ILE A 1 99 ? 9.388 -3.079 10.394 1.00 90.19 99 ILE A N 1
ATOM 744 C CA . ILE A 1 99 ? 9.345 -2.885 8.944 1.00 90.19 99 ILE A CA 1
ATOM 745 C C . ILE A 1 99 ? 9.514 -4.233 8.258 1.00 90.19 99 ILE A C 1
ATOM 747 O O . ILE A 1 99 ? 10.612 -4.786 8.198 1.00 90.19 99 ILE A O 1
ATOM 751 N N . ASP A 1 100 ? 8.433 -4.694 7.641 1.00 94.44 100 ASP A N 1
ATOM 752 C CA . ASP A 1 100 ? 8.413 -5.907 6.840 1.00 94.44 100 ASP A CA 1
ATOM 753 C C . ASP A 1 100 ? 8.500 -5.582 5.354 1.00 94.44 100 ASP A C 1
ATOM 755 O O . ASP A 1 100 ? 7.689 -4.827 4.812 1.00 94.44 100 ASP A O 1
ATOM 759 N N . ILE A 1 101 ? 9.438 -6.221 4.657 1.00 95.88 101 ILE A N 1
ATOM 760 C CA . ILE A 1 101 ? 9.484 -6.199 3.193 1.00 95.88 101 ILE A CA 1
ATOM 761 C C . ILE A 1 101 ? 8.458 -7.200 2.663 1.00 95.88 101 ILE A C 1
ATOM 763 O O . ILE A 1 101 ? 8.611 -8.404 2.849 1.00 95.88 101 ILE A O 1
ATOM 767 N N . ILE A 1 102 ? 7.447 -6.707 1.948 1.00 96.19 102 ILE A N 1
ATOM 768 C CA . ILE A 1 102 ? 6.414 -7.553 1.335 1.00 96.19 102 ILE A CA 1
ATOM 769 C C . ILE A 1 102 ? 6.845 -7.984 -0.062 1.00 96.19 102 ILE A C 1
ATOM 771 O O . ILE A 1 102 ? 6.732 -9.151 -0.429 1.00 96.19 102 ILE A O 1
ATOM 775 N N . ALA A 1 103 ? 7.316 -7.028 -0.862 1.00 96.00 103 ALA A N 1
ATOM 776 C CA . ALA A 1 103 ? 7.667 -7.270 -2.252 1.00 96.00 103 ALA A CA 1
ATOM 777 C C . ALA A 1 103 ? 8.734 -6.291 -2.743 1.00 96.00 103 ALA A C 1
ATOM 779 O O . ALA A 1 103 ? 8.894 -5.184 -2.230 1.00 96.00 103 ALA A O 1
ATOM 780 N N . ARG A 1 104 ? 9.459 -6.707 -3.781 1.00 96.38 104 ARG A N 1
ATOM 781 C CA . ARG A 1 104 ? 10.445 -5.888 -4.495 1.00 96.38 104 ARG A CA 1
ATOM 782 C C . ARG A 1 104 ? 9.986 -5.662 -5.929 1.00 96.38 104 ARG A C 1
ATOM 784 O O . ARG A 1 104 ? 9.181 -6.431 -6.445 1.00 96.38 104 ARG A O 1
ATOM 791 N N . ASN A 1 105 ? 10.570 -4.651 -6.563 1.00 96.06 105 ASN A N 1
ATOM 792 C CA . ASN A 1 105 ? 10.224 -4.191 -7.908 1.00 96.06 105 ASN A CA 1
ATOM 793 C C . ASN A 1 105 ? 8.770 -3.705 -7.992 1.00 96.06 105 ASN A C 1
ATOM 795 O O . ASN A 1 105 ? 8.095 -3.921 -8.994 1.00 96.06 105 ASN A O 1
ATOM 799 N N . ILE A 1 106 ? 8.292 -3.077 -6.915 1.00 96.19 106 ILE A N 1
ATOM 800 C CA . ILE A 1 106 ? 7.025 -2.348 -6.901 1.00 96.19 106 ILE A CA 1
ATOM 801 C C . ILE A 1 106 ? 7.353 -0.895 -7.191 1.00 96.19 106 ILE A C 1
ATOM 803 O O . ILE A 1 106 ? 8.068 -0.274 -6.415 1.00 96.19 106 ILE A O 1
ATOM 807 N N . GLU A 1 107 ? 6.874 -0.385 -8.315 1.00 92.94 107 GLU A N 1
ATOM 808 C CA . GLU A 1 107 ? 7.177 0.971 -8.778 1.00 92.94 107 GLU A CA 1
ATOM 809 C C . GLU A 1 107 ? 6.133 1.976 -8.314 1.00 92.94 107 GLU A C 1
ATOM 811 O O . GLU A 1 107 ? 6.456 3.139 -8.088 1.00 92.94 107 GLU A O 1
ATOM 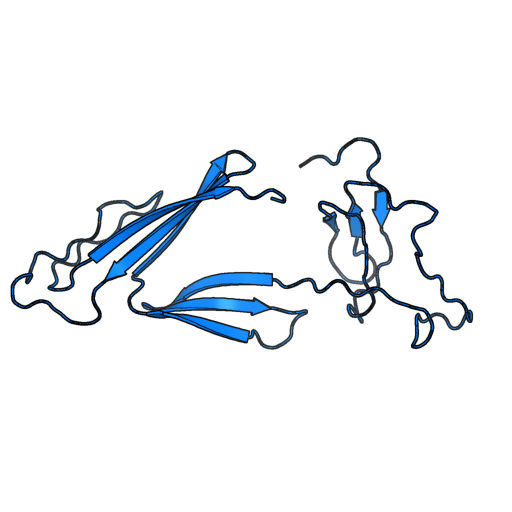816 N N . ASP A 1 108 ? 4.889 1.527 -8.145 1.00 92.50 108 ASP A N 1
ATOM 817 C CA . ASP A 1 108 ? 3.852 2.355 -7.549 1.00 92.50 108 ASP A CA 1
ATOM 818 C C . ASP A 1 108 ? 2.792 1.516 -6.830 1.00 92.50 108 ASP A C 1
ATOM 820 O O . ASP A 1 108 ? 2.517 0.365 -7.187 1.00 92.50 108 ASP A O 1
ATOM 824 N N . MET A 1 109 ? 2.189 2.122 -5.812 1.00 92.44 109 MET A N 1
ATOM 825 C CA . MET A 1 109 ? 1.034 1.606 -5.091 1.00 92.44 109 MET A CA 1
ATOM 826 C C . MET A 1 109 ? 0.103 2.765 -4.775 1.00 92.44 109 MET A C 1
ATOM 828 O O . MET A 1 109 ? 0.524 3.767 -4.196 1.00 92.44 109 MET A O 1
ATOM 832 N N . GLN A 1 110 ? -1.173 2.602 -5.109 1.00 92.00 110 GLN A N 1
ATOM 833 C CA . GLN A 1 110 ? -2.169 3.640 -4.891 1.00 92.00 110 GLN A CA 1
ATOM 834 C C . GLN A 1 110 ? -3.472 3.069 -4.359 1.00 92.00 110 GLN A C 1
ATOM 836 O O . GLN A 1 110 ? -3.870 1.952 -4.697 1.00 92.00 110 GLN A O 1
ATOM 841 N N . PHE A 1 111 ? -4.134 3.881 -3.543 1.00 89.75 111 PHE A N 1
ATOM 842 C CA . PHE A 1 111 ? -5.430 3.595 -2.958 1.00 89.75 111 PHE A CA 1
ATOM 843 C C . PHE A 1 111 ? -6.404 4.688 -3.382 1.00 89.75 111 PHE A C 1
ATOM 845 O O . PHE A 1 111 ? -6.077 5.872 -3.293 1.00 89.75 111 PHE A O 1
ATOM 852 N N . ALA A 1 112 ? -7.597 4.294 -3.808 1.00 90.19 112 ALA A N 1
ATOM 853 C CA . ALA A 1 112 ? -8.680 5.214 -4.120 1.00 90.19 112 ALA A CA 1
ATOM 854 C C . ALA A 1 112 ? -9.962 4.745 -3.435 1.00 90.19 112 ALA A C 1
ATOM 856 O O . ALA A 1 112 ? -10.336 3.576 -3.535 1.00 90.19 112 ALA A O 1
ATOM 857 N N . MET A 1 113 ? -10.642 5.651 -2.732 1.00 89.44 113 MET A N 1
ATOM 858 C CA . MET A 1 113 ? -11.985 5.360 -2.236 1.00 89.44 113 MET A CA 1
ATOM 859 C C . MET A 1 113 ? -12.954 5.346 -3.416 1.00 89.44 113 MET A C 1
ATOM 861 O O . MET A 1 113 ? -13.026 6.320 -4.164 1.00 89.44 113 MET A O 1
ATOM 865 N N . LEU A 1 114 ? -13.692 4.249 -3.579 1.00 87.62 114 LEU A N 1
ATOM 866 C CA . LEU A 1 114 ? -14.740 4.148 -4.599 1.00 87.62 114 LEU A CA 1
ATOM 867 C C . LEU A 1 114 ? -16.099 4.573 -4.052 1.00 87.62 114 LEU A C 1
ATOM 869 O O . LEU A 1 114 ? -16.909 5.159 -4.765 1.00 87.62 114 LEU A O 1
ATOM 873 N N . ASN A 1 115 ? -16.345 4.254 -2.786 1.00 85.75 115 ASN A N 1
ATOM 874 C CA . ASN A 1 115 ? -17.544 4.588 -2.031 1.00 85.75 115 ASN A CA 1
ATOM 875 C C . ASN A 1 115 ? -17.210 4.521 -0.522 1.00 85.75 115 ASN A C 1
ATOM 877 O O . ASN A 1 115 ? -16.041 4.421 -0.149 1.00 85.75 115 ASN A O 1
ATOM 881 N N . ASN A 1 116 ? -18.229 4.571 0.338 1.00 82.19 116 ASN A N 1
ATOM 882 C CA . ASN A 1 116 ? -18.059 4.650 1.793 1.00 82.19 116 ASN A CA 1
ATOM 883 C C . ASN A 1 116 ? -17.468 3.389 2.447 1.00 82.19 116 ASN A C 1
ATOM 885 O O . ASN A 1 116 ? -17.050 3.468 3.596 1.00 82.19 116 ASN A O 1
ATOM 889 N N . ASP A 1 117 ? -17.449 2.246 1.760 1.00 86.44 117 ASP A N 1
ATOM 890 C CA . ASP A 1 117 ? -17.028 0.959 2.325 1.00 86.44 117 ASP A CA 1
ATOM 891 C C . ASP A 1 117 ? -16.123 0.153 1.385 1.00 86.44 117 ASP A C 1
ATOM 893 O O . ASP A 1 117 ? -15.868 -1.024 1.619 1.00 86.44 117 ASP A O 1
ATOM 897 N N . THR A 1 118 ? -15.622 0.762 0.310 1.00 86.38 118 THR A N 1
ATOM 898 C CA . THR A 1 118 ? -14.820 0.076 -0.704 1.00 86.38 118 THR A CA 1
ATOM 899 C C . THR A 1 118 ? -13.629 0.926 -1.113 1.00 86.38 118 THR A C 1
ATOM 901 O O . THR A 1 118 ? -13.761 2.061 -1.583 1.00 86.38 118 THR A O 1
ATOM 904 N N . VAL A 1 119 ? -12.445 0.331 -0.992 1.00 91.12 119 VAL A N 1
ATOM 905 C CA . VAL A 1 119 ? -11.179 0.909 -1.441 1.00 91.12 119 VAL A CA 1
ATOM 906 C C . VAL 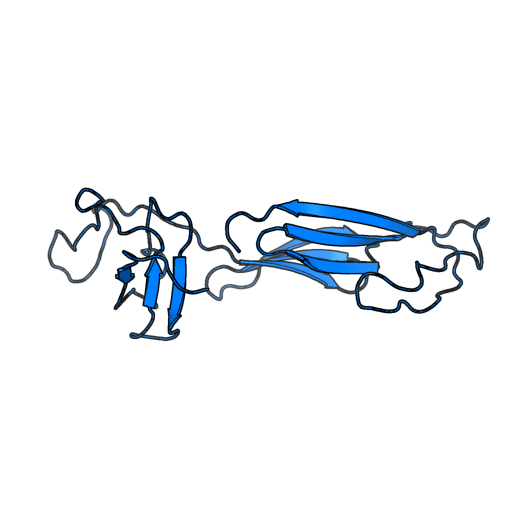A 1 119 ? -10.661 0.095 -2.616 1.00 91.12 119 VAL A C 1
ATOM 908 O O . VAL A 1 119 ? -10.570 -1.130 -2.555 1.00 91.12 119 VAL A O 1
ATOM 911 N N . ARG A 1 120 ? -10.285 0.775 -3.694 1.00 93.19 120 ARG A N 1
ATOM 912 C CA . ARG A 1 120 ? -9.531 0.182 -4.791 1.00 93.19 120 ARG A CA 1
ATOM 913 C C . ARG A 1 120 ? -8.045 0.280 -4.506 1.00 93.19 120 ARG A C 1
ATOM 915 O O . ARG A 1 120 ? -7.548 1.346 -4.153 1.00 93.19 120 ARG A O 1
ATOM 922 N N . VAL A 1 121 ? -7.348 -0.828 -4.703 1.00 93.69 121 VAL A N 1
ATOM 923 C CA . VAL A 1 121 ? -5.899 -0.940 -4.577 1.00 93.69 121 VAL A CA 1
ATOM 924 C C . VAL A 1 121 ? -5.310 -1.172 -5.957 1.00 93.69 121 VAL A C 1
ATOM 926 O O . VAL A 1 121 ? -5.720 -2.092 -6.666 1.00 93.69 121 VAL A O 1
ATOM 929 N N . ASN A 1 122 ? -4.320 -0.362 -6.312 1.00 94.00 122 ASN A N 1
ATOM 930 C CA . ASN A 1 122 ? -3.546 -0.493 -7.535 1.00 94.00 122 ASN A CA 1
ATOM 931 C C . ASN A 1 122 ? -2.088 -0.759 -7.198 1.00 94.00 122 ASN A C 1
ATOM 933 O O . ASN A 1 122 ? -1.523 -0.101 -6.325 1.00 94.00 122 ASN A O 1
ATOM 937 N N . ILE A 1 123 ? -1.478 -1.697 -7.918 1.00 94.56 123 ILE A N 1
ATOM 938 C CA . ILE A 1 123 ? -0.057 -2.018 -7.795 1.00 94.56 123 ILE A CA 1
ATOM 939 C C . ILE A 1 123 ? 0.551 -2.082 -9.191 1.00 94.56 123 ILE A C 1
ATOM 941 O O . ILE A 1 123 ? 0.081 -2.834 -10.050 1.00 94.56 123 ILE A O 1
ATOM 945 N N . LEU A 1 124 ? 1.619 -1.317 -9.398 1.00 95.12 124 LEU A N 1
ATOM 946 C CA . LEU A 1 124 ? 2.475 -1.406 -10.571 1.00 95.12 124 LEU A CA 1
ATOM 947 C C . LEU A 1 124 ? 3.782 -2.091 -10.181 1.00 95.12 124 LEU A C 1
ATOM 949 O O . LEU A 1 124 ? 4.511 -1.612 -9.313 1.00 95.12 124 LEU A O 1
ATOM 953 N N . ALA A 1 125 ? 4.084 -3.203 -10.842 1.00 95.62 125 ALA A N 1
ATOM 954 C CA . ALA A 1 125 ? 5.313 -3.951 -10.624 1.00 95.62 125 ALA A CA 1
ATOM 955 C C . ALA A 1 125 ? 6.100 -4.123 -11.922 1.00 95.62 125 ALA A C 1
ATOM 957 O O . ALA A 1 125 ? 5.511 -4.203 -13.003 1.00 95.62 125 ALA A O 1
ATOM 958 N N . SER A 1 126 ? 7.418 -4.255 -11.804 1.00 94.62 126 SER A N 1
ATOM 959 C CA . SER A 1 126 ? 8.319 -4.568 -12.911 1.00 94.62 126 SER A CA 1
ATOM 960 C C . SER A 1 126 ? 9.102 -5.858 -12.690 1.00 94.62 126 SER A C 1
ATOM 962 O O . SER A 1 126 ? 9.209 -6.395 -11.583 1.00 94.62 126 SER A O 1
ATOM 964 N N . THR A 1 127 ? 9.633 -6.416 -13.776 1.00 94.19 127 THR A N 1
ATOM 965 C CA . THR A 1 127 ? 10.513 -7.580 -13.702 1.00 94.19 127 THR A CA 1
ATOM 966 C C . THR A 1 127 ? 11.814 -7.235 -12.986 1.00 94.19 127 THR A C 1
ATOM 968 O O . THR A 1 127 ? 12.377 -6.163 -13.158 1.00 94.19 127 THR A O 1
ATOM 971 N N . ALA A 1 128 ? 12.361 -8.190 -12.230 1.00 93.44 128 ALA A N 1
ATOM 972 C CA . ALA A 1 128 ? 13.641 -8.004 -11.537 1.00 93.44 128 ALA A CA 1
ATOM 973 C C . ALA A 1 128 ? 14.837 -7.827 -12.490 1.00 93.44 128 ALA A C 1
ATOM 975 O O . ALA A 1 128 ? 15.917 -7.420 -12.066 1.00 93.44 128 ALA A O 1
ATOM 976 N N . ARG A 1 129 ? 14.677 -8.215 -13.761 1.00 93.25 129 ARG A N 1
ATOM 977 C CA . ARG A 1 129 ? 15.715 -8.141 -14.786 1.00 93.25 129 ARG A CA 1
ATOM 978 C C . ARG A 1 129 ? 15.148 -7.563 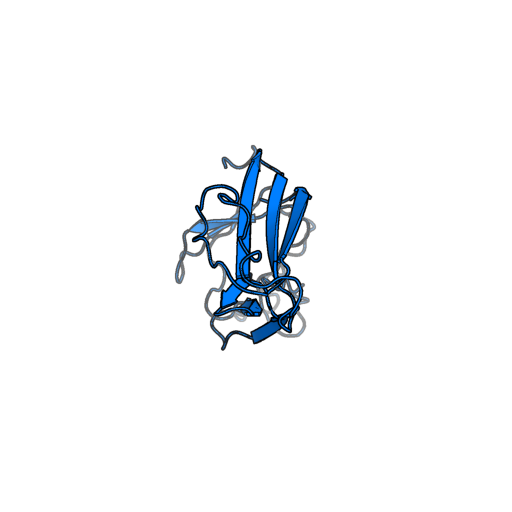-16.085 1.00 93.25 129 ARG A C 1
ATOM 980 O O . ARG A 1 129 ? 13.980 -7.831 -16.390 1.00 93.25 129 ARG A O 1
ATOM 987 N N . PRO A 1 130 ? 15.974 -6.826 -16.845 1.00 92.12 130 PRO A N 1
ATOM 988 C CA . PRO A 1 130 ? 15.684 -6.449 -18.221 1.00 92.12 130 PRO A CA 1
ATOM 989 C C . PRO A 1 130 ? 15.393 -7.661 -19.100 1.00 92.12 130 PRO A C 1
ATOM 991 O O . PRO A 1 130 ? 16.067 -8.687 -18.991 1.00 92.12 130 PRO A O 1
ATOM 994 N N . ASP A 1 131 ? 14.435 -7.509 -20.004 1.00 90.62 131 ASP A N 1
ATOM 995 C CA . ASP A 1 131 ? 14.257 -8.396 -21.144 1.00 90.62 131 ASP A CA 1
ATOM 996 C C . ASP A 1 131 ? 14.934 -7.758 -22.370 1.00 90.62 131 ASP A C 1
ATOM 998 O O . ASP A 1 131 ? 14.494 -6.700 -22.828 1.00 90.62 131 ASP A O 1
ATOM 1002 N N . PRO A 1 132 ? 15.998 -8.370 -22.920 1.00 87.06 132 PRO A N 1
ATOM 1003 C CA . PRO A 1 132 ? 16.686 -7.854 -24.102 1.00 87.06 132 PRO A CA 1
ATOM 1004 C C . PRO A 1 132 ? 15.775 -7.659 -25.320 1.00 87.06 132 PRO A C 1
ATOM 1006 O O . PRO A 1 132 ? 16.043 -6.790 -26.142 1.00 87.06 132 PRO A O 1
ATOM 1009 N N . ASN A 1 133 ? 14.686 -8.423 -25.429 1.00 90.00 133 ASN A N 1
ATOM 1010 C CA . ASN A 1 133 ? 13.728 -8.299 -26.529 1.00 90.00 133 ASN A CA 1
ATOM 1011 C C . ASN A 1 133 ? 12.666 -7.215 -26.279 1.00 90.00 133 ASN A C 1
ATOM 1013 O O . ASN A 1 133 ? 11.759 -7.052 -27.090 1.00 90.00 133 ASN A O 1
ATOM 1017 N N . PHE A 1 134 ? 12.748 -6.505 -25.152 1.00 86.69 134 PHE A N 1
ATOM 1018 C CA . PHE A 1 134 ? 11.776 -5.502 -24.717 1.00 86.69 134 PHE A CA 1
ATOM 1019 C C . PHE A 1 134 ? 12.402 -4.109 -24.547 1.00 86.69 134 PHE A C 1
ATOM 1021 O O . PHE A 1 134 ? 11.830 -3.246 -23.884 1.00 86.69 134 PHE A O 1
ATOM 1028 N N . GLN A 1 135 ? 13.594 -3.879 -25.112 1.00 86.06 135 GLN A N 1
ATOM 1029 C CA . GLN A 1 135 ? 14.280 -2.591 -25.003 1.00 86.06 135 GLN A CA 1
ATOM 1030 C C . GLN A 1 135 ? 13.480 -1.460 -25.653 1.00 86.06 135 GLN A C 1
ATOM 1032 O O . GLN A 1 135 ? 13.100 -1.549 -26.818 1.00 86.06 135 GLN A O 1
ATOM 1037 N N . GLY A 1 136 ? 13.263 -0.380 -24.900 1.00 84.50 136 GLY A N 1
ATOM 1038 C CA . GLY A 1 136 ? 12.501 0.773 -25.374 1.00 84.50 136 GLY A CA 1
ATOM 1039 C C . GLY A 1 136 ? 10.993 0.512 -25.445 1.00 84.50 136 GLY A C 1
ATOM 1040 O O . GLY A 1 136 ? 10.281 1.151 -26.215 1.00 84.50 136 GLY A O 1
ATOM 1041 N N . MET A 1 137 ? 10.498 -0.475 -24.695 1.00 85.56 137 MET A N 1
ATOM 1042 C CA . MET A 1 137 ? 9.074 -0.827 -24.660 1.00 85.56 137 MET A CA 1
ATOM 1043 C C . MET A 1 137 ? 8.504 -0.839 -23.239 1.00 85.56 137 MET A C 1
ATOM 1045 O O . MET A 1 137 ? 7.311 -1.067 -23.054 1.00 85.56 137 MET A O 1
ATOM 1049 N N . GLY A 1 138 ? 9.328 -0.561 -22.228 1.00 84.38 138 GLY A N 1
ATOM 1050 C CA . GLY A 1 138 ? 8.968 -0.611 -20.814 1.00 84.38 138 GLY A CA 1
ATOM 1051 C C . GLY A 1 138 ? 8.054 0.503 -20.308 1.00 84.38 138 GLY A C 1
ATOM 1052 O O . GLY A 1 138 ? 8.071 0.776 -19.118 1.00 84.38 138 GLY A O 1
ATOM 1053 N N . ASN A 1 139 ? 7.263 1.182 -21.133 1.00 88.62 139 ASN A N 1
ATOM 1054 C CA . ASN A 1 139 ? 6.455 2.284 -20.608 1.00 88.62 139 ASN A CA 1
ATOM 1055 C C . ASN A 1 139 ? 5.371 1.776 -19.634 1.00 88.62 139 ASN A C 1
ATOM 1057 O O . ASN A 1 139 ? 4.676 0.803 -19.948 1.00 88.62 139 ASN A O 1
ATOM 1061 N N . PRO A 1 140 ? 5.219 2.398 -18.448 1.00 90.19 140 PRO A N 1
ATOM 1062 C CA . PRO A 1 140 ? 4.093 2.113 -17.568 1.00 90.19 140 PRO A CA 1
ATOM 1063 C C . PRO A 1 140 ? 2.777 2.630 -18.181 1.00 90.19 140 PRO A C 1
ATOM 1065 O O . PRO A 1 140 ? 2.807 3.392 -19.152 1.00 90.19 140 PRO A O 1
ATOM 1068 N N . PRO A 1 141 ? 1.612 2.251 -17.620 1.00 88.88 141 PRO A N 1
ATOM 1069 C CA . PRO A 1 141 ? 0.363 2.959 -17.897 1.00 88.88 141 PRO A CA 1
ATOM 1070 C C . PRO A 1 141 ? 0.542 4.467 -17.679 1.00 88.88 141 PRO A C 1
ATOM 1072 O O . PRO A 1 141 ? 1.195 4.865 -16.720 1.00 88.88 141 PRO A O 1
ATOM 1075 N N . GLU A 1 142 ? -0.034 5.299 -18.548 1.00 89.12 142 GLU A N 1
ATOM 1076 C CA . GLU A 1 142 ? 0.141 6.761 -18.487 1.00 89.12 142 GLU A CA 1
ATOM 1077 C C . GLU A 1 142 ? -0.389 7.361 -17.174 1.00 89.12 142 GLU A C 1
ATOM 1079 O O . GLU A 1 142 ? 0.243 8.236 -16.580 1.00 89.12 142 GLU A O 1
ATOM 1084 N N . THR A 1 143 ? -1.508 6.831 -16.679 1.00 90.12 143 THR A N 1
ATOM 1085 C CA . THR A 1 143 ? -2.140 7.262 -15.431 1.00 90.12 143 THR A CA 1
ATOM 1086 C C . THR A 1 143 ? -2.607 6.045 -14.639 1.00 90.12 143 THR A C 1
ATOM 1088 O O . THR A 1 143 ? -3.202 5.120 -15.195 1.00 90.12 143 THR A O 1
ATOM 1091 N N . ILE A 1 144 ? -2.363 6.064 -13.329 1.00 88.56 144 ILE A N 1
ATOM 1092 C CA . ILE A 1 144 ? -3.000 5.175 -12.352 1.00 88.56 144 ILE A CA 1
ATOM 1093 C C . ILE A 1 144 ? -3.684 6.082 -11.331 1.00 88.56 144 ILE A C 1
ATOM 1095 O O . ILE A 1 144 ? -3.047 6.995 -10.810 1.00 88.56 144 ILE A O 1
ATOM 1099 N N . GLU A 1 145 ? -4.981 5.859 -11.110 1.00 87.69 145 GLU A N 1
ATOM 1100 C CA . GLU A 1 145 ? -5.878 6.713 -10.315 1.00 87.69 145 GLU A CA 1
ATOM 1101 C C . GLU A 1 145 ? -5.693 8.213 -10.599 1.00 87.69 145 GLU A C 1
ATOM 1103 O O . GLU A 1 145 ? -6.165 8.715 -11.617 1.00 87.69 145 GLU A O 1
ATOM 1108 N N . ASN A 1 146 ? -5.012 8.937 -9.710 1.00 82.88 146 ASN A N 1
ATOM 1109 C CA . ASN A 1 146 ? -4.831 10.386 -9.773 1.00 82.88 146 ASN A CA 1
ATOM 1110 C C . ASN A 1 146 ? -3.379 10.812 -10.032 1.00 82.88 146 ASN A C 1
ATOM 1112 O O . ASN A 1 146 ? -3.059 11.998 -9.908 1.00 82.88 146 ASN A O 1
ATOM 1116 N N . ARG A 1 147 ? -2.493 9.874 -10.382 1.00 84.50 147 ARG A N 1
ATOM 1117 C CA . ARG A 1 147 ? -1.087 10.164 -10.670 1.00 84.50 147 ARG A CA 1
ATOM 1118 C C . ARG A 1 147 ? -0.726 9.751 -12.089 1.00 84.50 147 ARG A C 1
ATOM 1120 O O . ARG A 1 147 ? -0.900 8.601 -12.490 1.00 84.50 147 ARG A O 1
ATOM 1127 N N . ASN A 1 148 ? -0.120 10.695 -12.799 1.00 89.56 148 ASN A N 1
ATOM 1128 C CA . ASN A 1 148 ? 0.540 10.428 -14.068 1.00 89.56 148 ASN A CA 1
ATOM 1129 C C . ASN A 1 148 ? 1.918 9.824 -13.821 1.00 89.56 148 ASN A C 1
ATOM 1131 O O . ASN A 1 148 ? 2.677 10.309 -12.975 1.00 89.56 148 ASN A O 1
ATOM 1135 N N . LEU A 1 149 ? 2.236 8.780 -14.574 1.00 89.00 149 LEU A N 1
ATOM 1136 C CA . LEU A 1 149 ? 3.510 8.092 -14.487 1.00 89.00 149 LEU A CA 1
ATOM 1137 C C . LEU A 1 149 ? 4.429 8.560 -15.619 1.00 89.00 149 LEU A C 1
ATOM 1139 O O . LEU A 1 149 ? 3.995 8.669 -16.767 1.00 89.00 149 LEU A O 1
ATOM 1143 N N . PRO A 1 150 ? 5.706 8.854 -15.325 1.00 87.62 150 PRO A N 1
ATOM 1144 C CA . PRO A 1 150 ? 6.653 9.226 -16.361 1.00 87.62 150 PRO A CA 1
ATOM 1145 C C . PRO A 1 150 ? 6.913 8.035 -17.290 1.00 87.62 150 PRO A C 1
ATOM 1147 O O . PRO A 1 150 ? 7.095 6.905 -16.837 1.00 87.62 150 PRO A O 1
ATOM 1150 N N . ALA A 1 151 ? 6.989 8.297 -18.594 1.00 86.44 151 ALA A N 1
ATOM 1151 C CA . ALA A 1 151 ? 7.470 7.307 -19.549 1.00 86.44 151 ALA A CA 1
ATOM 1152 C C . ALA A 1 151 ? 8.948 6.995 -19.262 1.00 86.44 151 ALA A C 1
ATOM 1154 O O . ALA A 1 151 ? 9.778 7.904 -19.206 1.00 86.44 151 ALA A O 1
ATOM 1155 N N . THR A 1 152 ? 9.281 5.719 -19.072 1.00 86.19 152 THR A N 1
ATOM 1156 C CA . THR A 1 152 ? 10.635 5.285 -18.687 1.00 86.19 152 THR A CA 1
ATOM 1157 C C . THR A 1 152 ? 11.443 4.714 -19.849 1.00 86.19 152 THR A C 1
ATOM 1159 O O . THR A 1 152 ? 12.663 4.637 -19.745 1.00 86.19 152 THR A O 1
ATOM 1162 N N . ASN A 1 153 ? 10.788 4.347 -20.958 1.00 86.62 153 ASN A N 1
ATOM 1163 C CA . ASN A 1 153 ? 11.379 3.795 -22.180 1.00 86.62 153 ASN A CA 1
ATOM 1164 C C . ASN A 1 153 ? 12.547 2.812 -21.943 1.00 86.62 153 ASN A C 1
ATOM 1166 O O . ASN A 1 153 ? 13.615 2.925 -22.546 1.00 86.62 153 ASN A O 1
ATOM 1170 N N . ASP A 1 154 ? 12.349 1.862 -21.029 1.00 90.69 154 ASP A N 1
ATOM 1171 C CA . ASP A 1 154 ? 13.365 0.899 -20.608 1.00 90.69 154 ASP A CA 1
ATOM 1172 C C . ASP A 1 154 ? 13.066 -0.521 -21.132 1.00 90.69 154 ASP A C 1
ATOM 1174 O O . ASP A 1 154 ? 12.262 -0.714 -22.047 1.00 90.69 154 ASP A O 1
ATOM 1178 N N . ALA A 1 155 ? 13.778 -1.511 -20.593 1.00 93.88 155 ALA A N 1
ATOM 1179 C CA . ALA A 1 155 ? 13.684 -2.918 -20.972 1.00 93.88 155 ALA A CA 1
ATOM 1180 C C . ALA A 1 155 ? 12.969 -3.791 -19.924 1.00 93.88 155 ALA A C 1
ATOM 1182 O O . ALA A 1 155 ? 13.029 -5.020 -19.992 1.00 93.88 155 ALA A O 1
ATOM 1183 N N . LEU A 1 156 ? 12.351 -3.187 -18.908 1.00 93.81 156 LEU A N 1
ATOM 1184 C CA . LEU A 1 156 ? 11.650 -3.918 -17.861 1.00 93.81 156 LEU A CA 1
ATOM 1185 C C . LEU A 1 156 ? 10.208 -4.164 -18.294 1.00 93.81 156 LEU A C 1
ATOM 1187 O O . LEU A 1 156 ? 9.490 -3.252 -18.707 1.00 93.81 156 LEU A O 1
ATOM 1191 N N . ARG A 1 157 ? 9.753 -5.413 -18.170 1.00 92.38 157 ARG A N 1
ATOM 1192 C CA . ARG A 1 157 ? 8.335 -5.712 -18.365 1.00 92.38 157 ARG A CA 1
ATOM 1193 C C . ARG A 1 157 ? 7.585 -5.285 -17.116 1.00 92.38 157 ARG A C 1
ATOM 1195 O O . ARG A 1 157 ? 8.000 -5.617 -16.007 1.00 92.38 157 ARG A O 1
ATOM 1202 N N . ARG A 1 158 ? 6.464 -4.597 -17.303 1.00 91.75 158 ARG A N 1
ATOM 1203 C CA . ARG A 1 158 ? 5.603 -4.132 -16.216 1.00 91.75 158 ARG A CA 1
ATOM 1204 C C . ARG A 1 158 ? 4.272 -4.855 -16.225 1.00 91.75 158 ARG A C 1
ATOM 1206 O O . ARG A 1 158 ? 3.757 -5.225 -17.280 1.00 91.75 158 ARG A O 1
ATOM 1213 N N . ARG A 1 159 ? 3.708 -5.047 -15.039 1.00 91.44 159 ARG A N 1
ATOM 1214 C CA . ARG A 1 159 ? 2.338 -5.514 -14.860 1.00 91.44 159 ARG A CA 1
ATOM 1215 C C . ARG A 1 159 ? 1.641 -4.609 -13.866 1.00 91.44 159 ARG A C 1
ATOM 1217 O O . ARG A 1 159 ? 2.128 -4.399 -12.758 1.00 91.44 159 ARG A O 1
ATOM 1224 N N . TRP A 1 160 ? 0.489 -4.112 -14.284 1.00 92.25 160 TRP A N 1
ATOM 1225 C CA . TRP A 1 160 ? -0.443 -3.418 -13.418 1.00 92.25 160 TRP A CA 1
ATOM 1226 C C . TRP A 1 160 ? -1.526 -4.394 -12.969 1.00 92.25 160 TRP A C 1
ATOM 1228 O O . TRP A 1 160 ? -2.034 -5.198 -13.759 1.00 92.25 160 TRP A O 1
ATOM 1238 N N . TRP A 1 161 ? -1.826 -4.353 -11.679 1.00 93.62 161 TRP A N 1
ATOM 1239 C CA . TRP A 1 161 ? -2.907 -5.097 -11.064 1.00 93.62 161 TRP A CA 1
ATOM 1240 C C . TRP A 1 161 ? -3.789 -4.159 -10.247 1.00 93.62 161 TRP A C 1
ATOM 1242 O O . TRP A 1 161 ? -3.295 -3.228 -9.606 1.00 93.62 161 TRP A O 1
ATOM 1252 N N . GLN A 1 162 ? -5.086 -4.448 -10.263 1.00 94.31 162 GLN A N 1
ATOM 1253 C CA . GLN A 1 162 ? -6.116 -3.690 -9.574 1.00 94.31 162 GLN A CA 1
ATOM 1254 C C . GLN A 1 162 ? -7.070 -4.655 -8.868 1.00 94.31 162 GLN A C 1
ATOM 1256 O O . GLN A 1 162 ? -7.465 -5.671 -9.445 1.00 94.31 162 GLN A O 1
ATOM 1261 N N . MET A 1 163 ? -7.477 -4.310 -7.647 1.00 94.62 163 MET A N 1
ATOM 1262 C CA . MET A 1 163 ? -8.526 -5.017 -6.914 1.00 94.62 163 MET A CA 1
ATOM 1263 C C . MET A 1 163 ? -9.320 -4.070 -6.029 1.00 94.62 163 MET A C 1
ATOM 1265 O O . MET A 1 163 ? -8.793 -3.086 -5.518 1.00 94.62 163 MET A O 1
ATOM 1269 N N . GLU A 1 164 ? -10.590 -4.395 -5.832 1.00 94.12 164 GLU A N 1
ATOM 1270 C CA . GLU A 1 164 ? -11.480 -3.695 -4.914 1.00 94.12 164 GLU A CA 1
ATOM 1271 C C . GLU A 1 164 ? -11.592 -4.499 -3.619 1.00 94.12 164 GLU A C 1
ATOM 1273 O O . GLU A 1 164 ? -11.763 -5.720 -3.637 1.00 94.12 164 GLU A O 1
ATOM 1278 N N . VAL A 1 165 ? -11.447 -3.809 -2.493 1.00 90.56 165 VAL A N 1
ATOM 1279 C CA . VAL A 1 165 ? -11.473 -4.387 -1.154 1.00 90.56 165 VAL A CA 1
ATOM 1280 C C . VAL A 1 165 ? -12.584 -3.703 -0.375 1.00 90.56 165 VAL A C 1
ATOM 1282 O O . VAL A 1 165 ? -12.565 -2.486 -0.191 1.00 90.56 165 VAL A O 1
ATOM 1285 N N . ALA A 1 166 ? -13.544 -4.498 0.092 1.00 88.75 166 ALA A N 1
ATOM 1286 C CA . ALA A 1 166 ? -14.573 -4.026 1.007 1.00 88.75 166 ALA A CA 1
ATOM 1287 C C . ALA A 1 166 ? -13.973 -3.836 2.410 1.00 88.75 166 ALA A C 1
ATOM 1289 O O . ALA A 1 166 ? -13.374 -4.759 2.968 1.00 88.75 166 ALA A O 1
ATOM 1290 N N . VAL A 1 167 ? -14.158 -2.655 2.990 1.00 79.56 167 VAL A N 1
ATOM 1291 C CA . VAL A 1 167 ? -13.689 -2.263 4.318 1.00 79.56 167 VAL A CA 1
ATOM 1292 C C . VAL A 1 167 ? -14.911 -1.952 5.173 1.00 79.56 167 VAL A C 1
ATOM 1294 O O . VAL A 1 167 ? -15.591 -0.952 4.978 1.00 79.56 167 VAL A O 1
ATOM 1297 N N . ARG A 1 168 ? -15.213 -2.845 6.119 1.00 61.59 168 ARG A N 1
ATOM 1298 C CA . ARG A 1 168 ? -16.434 -2.758 6.941 1.00 61.59 168 ARG A CA 1
ATOM 1299 C C . ARG A 1 168 ? -16.362 -1.721 8.065 1.00 61.59 168 ARG A C 1
ATOM 1301 O O . ARG A 1 168 ? -17.406 -1.352 8.586 1.00 61.59 168 ARG A O 1
ATOM 1308 N N . ASN A 1 169 ? -15.157 -1.272 8.412 1.00 62.38 169 ASN A N 1
ATOM 1309 C CA . ASN A 1 169 ? -14.874 -0.378 9.535 1.00 62.38 169 ASN A CA 1
ATOM 1310 C C . ASN A 1 169 ? -13.931 0.745 9.064 1.00 62.38 169 ASN A C 1
ATOM 1312 O O . ASN A 1 169 ? -12.737 0.705 9.363 1.00 62.38 169 ASN A O 1
ATOM 1316 N N . LEU A 1 170 ? -14.451 1.661 8.242 1.00 56.78 170 LEU A N 1
ATOM 1317 C CA . LEU A 1 170 ? -13.733 2.822 7.695 1.00 56.78 170 LEU A CA 1
ATOM 1318 C C . LEU A 1 170 ? -13.900 4.058 8.584 1.00 56.78 170 LEU A C 1
ATOM 1320 O O . LEU A 1 170 ? -15.037 4.285 9.056 1.00 56.78 170 LEU A O 1
#

Secondary structure (DSSP, 8-state):
-PPPTT-EEE-S--SS-GGG----S-S-EEEEE-SGGG-EEEESSPPPTTS-----SSSSSS--TTS--------EEEEEEETTEEEEEEE-TTS--EEEEEEESEEEEEEEEEETTEEEEEEEEE-SS--GGGTT--PPPSEETTEEPPP---S--EEEEEEEEE-S--

Organism: NCBI:txid652676

Radius of gyration: 22.99 Å; chains: 1; bounding box: 45×25×72 Å

pLDDT: mean 72.2, std 19.19, range [38.72, 96.38]

Sequence (170 aa):
LVPPDGSEDLDNVNTTDKKNISIAGIRYGIVVSGGGANFKIQLQDPVAESFPVFTDSNGNGNCDDGEGVPVYLIEDYTYQVVGNVLQRIRRLNSVTPDIDIIARNIEDMQFAMLNNDTVRVNILASTARPDPNFQGMGNPPETIENRNLPATNDALRRRWWQMEVAVRNL

Foldseek 3Di:
DDADPAKDKDAQPPLPDLQQDDDPPFPEWDFPDDDDRGTMIITNHDRDPPHPPQDPPVPPPDDDDPRDGDGDFDWDWDWDADQFWTWIWTDGSPDDIDIGTPDGQWPDWDWDDPDDFKIKIKTKGWDPDFDPVCQQPQADPQDDDPDGDDGPRGRIHMDMDMDMDGHPHD